Protein AF-A0A7X4FAG4-F1 (afdb_monomer)

Sequence (98 aa):
MLVGNFFFQRRNYRMNATIELTTEQLIDFIQQMPPKEKRAVLVALAERTSVGEEERMKYAESQVRQLCASRGLNWDTMTEEEREDFIDDLVHEDRECS

Solvent-accessible surface area (backbone atoms only — not comparable to full-atom values): 6224 Å² total; per-residue (Å²): 136,89,83,82,88,80,81,81,77,84,74,83,74,82,76,83,72,82,76,87,73,52,72,66,60,51,50,56,55,49,71,71,47,58,73,72,55,40,51,50,53,52,50,58,56,40,73,75,32,83,65,30,55,60,52,47,50,52,49,52,50,52,52,49,43,52,51,29,48,76,74,77,40,55,61,92,76,48,51,71,67,58,47,50,52,53,51,50,50,61,68,45,60,83,66,75,81,129

pLDDT: mean 76.62, std 17.64, range [33.91, 94.69]

Secondary structure (DSSP, 8-state):
----------------------HHHHHHHHHTS-HHHHHHHHHHHHHT-THHHHHHHHHHHHHHHHHHHHTT--TTTS-HHHHHHHHHHHHHHTTS--

Foldseek 3Di:
DDDDDDPPDPDPDPPPPPDDDDPVNVVVVLVPDDPVVVVVVVVVVLVVDPVSVVVVVVVVVVVLQVVCVVVVHHPVPDDPVRVVVSVVCVVCVVVPDD

Radius of gyration: 26.69 Å; Cα contacts (8 Å, |Δi|>4): 18; chains: 1; bounding box: 54×36×84 Å

Mean predicted aligned error: 16.07 Å

Nearest PDB structures (foldseek):
  8oj3-assembly2_CL  TM=2.266E-01  e=8.441E+00  Candida albicans

Structure (mmCIF, N/CA/C/O backbone):
data_AF-A0A7X4FAG4-F1
#
_entry.id   AF-A0A7X4FAG4-F1
#
loop_
_atom_site.group_PDB
_atom_site.id
_atom_site.type_symbol
_atom_site.label_atom_id
_atom_site.label_alt_id
_atom_site.label_comp_id
_atom_site.label_asym_id
_atom_site.label_entity_id
_atom_site.label_seq_id
_atom_site.pdbx_PDB_ins_code
_atom_site.Cartn_x
_atom_site.Cartn_y
_atom_site.Cartn_z
_atom_site.occupancy
_atom_site.B_iso_or_equiv
_atom_site.auth_seq_id
_atom_site.auth_comp_id
_atom_site.auth_asym_id
_atom_site.auth_atom_id
_atom_site.pdbx_PDB_model_num
ATOM 1 N N . MET A 1 1 ? -36.738 25.136 63.060 1.00 33.91 1 MET A N 1
ATOM 2 C CA . MET A 1 1 ? -36.351 26.085 61.997 1.00 33.91 1 MET A CA 1
ATOM 3 C C . MET A 1 1 ? -35.160 25.476 61.277 1.00 33.91 1 MET A C 1
ATOM 5 O O . MET A 1 1 ? -34.153 25.204 61.914 1.00 33.91 1 MET A O 1
ATOM 9 N N . LEU A 1 2 ? -35.368 25.105 60.016 1.00 42.41 2 LEU A N 1
ATOM 10 C CA . LEU A 1 2 ? -34.424 24.424 59.128 1.00 42.41 2 LEU A CA 1
ATOM 11 C C . LEU A 1 2 ? -33.344 25.397 58.660 1.00 42.41 2 LEU A C 1
ATOM 13 O O . LEU A 1 2 ? -33.721 26.450 58.163 1.00 42.41 2 LEU A O 1
ATOM 17 N N . VAL A 1 3 ? -32.067 25.005 58.680 1.00 41.72 3 VAL A N 1
ATOM 18 C CA . VAL A 1 3 ? -31.167 25.303 57.552 1.00 41.72 3 VAL A CA 1
ATOM 19 C C . VAL A 1 3 ? -30.149 24.165 57.420 1.00 41.72 3 VAL A C 1
ATOM 21 O O . VAL A 1 3 ? -29.119 24.134 58.087 1.00 41.72 3 VAL A O 1
ATOM 24 N N . GLY A 1 4 ? -30.481 23.178 56.586 1.00 43.12 4 GLY A N 1
ATOM 25 C CA . GLY A 1 4 ? -29.536 22.171 56.114 1.00 43.12 4 GLY A CA 1
ATOM 26 C C . GLY A 1 4 ? -28.724 22.757 54.966 1.00 43.12 4 GLY A C 1
ATOM 27 O O . GLY A 1 4 ? -29.289 23.150 53.949 1.00 43.12 4 GLY A O 1
ATOM 28 N N . ASN A 1 5 ? -27.407 22.832 55.131 1.00 44.41 5 ASN A N 1
ATOM 29 C CA . ASN A 1 5 ? -26.506 23.336 54.103 1.00 44.41 5 ASN A CA 1
ATOM 30 C C . ASN A 1 5 ? -26.147 22.185 53.146 1.00 44.41 5 ASN A C 1
ATOM 32 O O . ASN A 1 5 ? -25.171 21.466 53.351 1.00 44.41 5 ASN A O 1
ATOM 36 N N . PHE A 1 6 ? -26.973 21.965 52.120 1.00 42.50 6 PHE A N 1
ATOM 37 C CA . PHE A 1 6 ? -26.686 21.009 51.048 1.00 42.50 6 PHE A CA 1
ATOM 38 C C . PHE A 1 6 ? -25.790 21.657 49.987 1.00 42.50 6 PHE A C 1
ATOM 40 O O . PHE A 1 6 ? -26.258 22.207 48.993 1.00 42.50 6 PHE A O 1
ATOM 47 N N . PHE A 1 7 ? -24.476 21.555 50.180 1.00 45.31 7 PHE A N 1
ATOM 48 C CA . PHE A 1 7 ? -23.505 21.711 49.098 1.00 45.31 7 PHE A CA 1
ATOM 49 C C . PHE A 1 7 ? -23.470 20.404 48.288 1.00 45.31 7 PHE A C 1
ATOM 51 O O . PHE A 1 7 ? -22.767 19.456 48.635 1.00 45.31 7 PHE A O 1
ATOM 58 N N . PHE A 1 8 ? -24.265 20.314 47.217 1.00 43.31 8 PHE A N 1
ATOM 59 C CA . PHE A 1 8 ? -24.210 19.180 46.290 1.00 43.31 8 PHE A CA 1
ATOM 60 C C . PHE A 1 8 ? -23.079 19.401 45.280 1.00 43.31 8 PHE A C 1
ATOM 62 O O . PHE A 1 8 ? -23.228 20.057 44.250 1.00 43.31 8 PHE A O 1
ATOM 69 N N . GLN A 1 9 ? -21.905 18.877 45.616 1.00 45.22 9 GLN A N 1
ATOM 70 C CA . GLN A 1 9 ? -20.716 18.911 44.777 1.00 45.22 9 GLN A CA 1
ATOM 71 C C . GLN A 1 9 ? -20.904 17.953 43.589 1.00 45.22 9 GLN A C 1
ATOM 73 O O . GLN A 1 9 ? -20.981 16.735 43.757 1.00 45.22 9 GLN A O 1
ATOM 78 N N . ARG A 1 10 ? -21.002 18.509 42.376 1.00 50.84 10 ARG A N 1
ATOM 79 C CA . ARG A 1 10 ? -21.109 17.769 41.109 1.00 50.84 10 ARG A CA 1
ATOM 80 C C . ARG A 1 10 ? -19.824 16.958 40.895 1.00 50.84 10 ARG A C 1
ATOM 82 O O . ARG A 1 10 ? -18.831 17.480 40.395 1.00 50.84 10 ARG A O 1
ATOM 89 N N . ARG A 1 11 ? -19.811 15.688 41.311 1.00 52.03 11 ARG A N 1
ATOM 90 C CA . ARG A 1 11 ? -18.698 14.773 41.019 1.00 52.03 11 ARG A CA 1
ATOM 91 C C . ARG A 1 11 ? -18.666 14.510 39.513 1.00 52.03 11 ARG A C 1
ATOM 93 O O . ARG A 1 11 ? -19.570 13.872 38.983 1.00 52.03 11 ARG A O 1
ATOM 100 N N . ASN A 1 12 ? -17.621 14.978 38.835 1.00 52.34 12 ASN A N 1
ATOM 101 C CA . ASN A 1 12 ? -17.246 14.466 37.521 1.00 52.34 12 ASN A CA 1
ATOM 102 C C . ASN A 1 12 ? -16.719 13.042 37.711 1.00 52.34 12 ASN A C 1
ATOM 104 O O . ASN A 1 12 ? -15.555 12.830 38.044 1.00 52.34 12 ASN A O 1
ATOM 108 N N . TYR A 1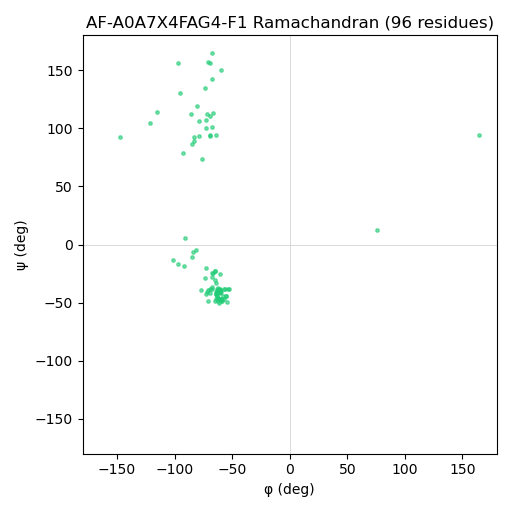 13 ? -17.608 12.068 37.550 1.00 45.66 13 TYR A N 1
ATOM 109 C CA . TYR A 1 13 ? -17.228 10.674 37.407 1.00 45.66 13 TYR A CA 1
ATOM 110 C C . TYR A 1 13 ? -16.532 10.533 36.047 1.00 45.66 13 TYR A C 1
ATOM 112 O O . TYR A 1 13 ? -17.178 10.652 35.006 1.00 45.66 13 TYR A O 1
ATOM 120 N N . ARG A 1 14 ? -15.216 10.292 36.035 1.00 55.91 14 ARG A N 1
ATOM 121 C CA . ARG A 1 14 ? -14.580 9.664 34.871 1.00 55.91 14 ARG A CA 1
ATOM 122 C C . ARG A 1 14 ? -15.080 8.224 34.842 1.00 55.91 14 ARG A C 1
ATOM 124 O O . ARG A 1 14 ? -14.566 7.368 35.553 1.00 55.91 14 ARG A O 1
ATOM 131 N N . MET A 1 15 ? -16.155 7.993 34.095 1.00 52.09 15 MET A N 1
ATOM 132 C CA . MET A 1 15 ? -16.561 6.647 33.715 1.00 52.09 15 MET A CA 1
ATOM 133 C C . MET A 1 15 ? -15.486 6.122 32.771 1.00 52.09 15 MET A C 1
ATOM 135 O O . MET A 1 15 ? -15.438 6.495 31.602 1.00 52.09 15 MET A O 1
ATOM 139 N N . ASN A 1 16 ? -14.598 5.282 33.292 1.00 57.94 16 ASN A N 1
ATOM 140 C CA . ASN A 1 16 ? -13.709 4.479 32.467 1.00 57.94 16 ASN A CA 1
ATOM 141 C C . ASN A 1 16 ? -14.563 3.339 31.897 1.00 57.94 16 ASN A C 1
ATOM 143 O O . ASN A 1 16 ? -14.534 2.222 32.405 1.00 57.94 16 ASN A O 1
ATOM 147 N N . ALA A 1 17 ? -15.419 3.658 30.925 1.00 62.12 17 ALA A N 1
ATOM 148 C CA . ALA A 1 17 ? -16.200 2.658 30.220 1.00 62.12 17 ALA A CA 1
ATOM 149 C C . ALA A 1 17 ? -15.247 1.899 29.295 1.00 62.12 17 ALA A C 1
ATOM 151 O O . ALA A 1 17 ? -14.761 2.446 28.305 1.00 62.12 17 ALA A O 1
ATOM 152 N N . THR A 1 18 ? -14.938 0.655 29.647 1.00 59.28 18 THR A N 1
ATOM 153 C CA . THR A 1 18 ? -14.238 -0.262 28.752 1.00 59.28 18 THR A CA 1
ATOM 154 C C . THR A 1 18 ? -15.236 -0.667 27.676 1.00 59.28 18 THR A C 1
ATOM 156 O O . THR A 1 18 ? -16.148 -1.449 27.929 1.00 59.28 18 THR A O 1
ATOM 159 N N . ILE A 1 19 ? -15.134 -0.046 26.503 1.00 73.25 19 ILE A N 1
ATOM 160 C CA . ILE A 1 19 ? -15.938 -0.420 25.342 1.00 73.25 19 ILE A CA 1
ATOM 161 C C . ILE A 1 19 ? -15.185 -1.549 24.647 1.00 73.25 19 ILE A C 1
ATOM 163 O O . ILE A 1 19 ? -14.097 -1.328 24.116 1.00 73.25 19 ILE A O 1
ATOM 167 N N . GLU A 1 20 ? -15.749 -2.754 24.664 1.00 74.56 20 GLU A N 1
ATOM 168 C CA . GLU A 1 20 ? -15.281 -3.825 23.789 1.00 74.56 20 GLU A CA 1
ATOM 169 C C . GLU A 1 20 ? -15.851 -3.583 22.394 1.00 74.56 20 GLU A C 1
ATOM 171 O O . GLU A 1 20 ? -17.052 -3.716 22.160 1.00 74.56 20 GLU A O 1
ATOM 176 N N . LEU A 1 21 ? -14.984 -3.148 21.482 1.00 80.56 21 LEU A N 1
ATOM 177 C CA . LEU A 1 21 ? -15.317 -3.002 20.072 1.00 80.56 21 LEU A CA 1
ATOM 178 C C . LEU A 1 21 ? -14.879 -4.257 19.331 1.00 80.56 21 LEU A C 1
ATOM 180 O O . LEU A 1 21 ? -13.729 -4.685 19.436 1.00 80.56 21 LEU A O 1
ATOM 184 N N . THR A 1 22 ? -15.792 -4.815 18.543 1.00 87.88 22 THR A N 1
ATOM 185 C CA . THR A 1 22 ? -15.436 -5.831 17.551 1.00 87.88 22 THR A CA 1
ATOM 186 C C . THR A 1 22 ? -14.620 -5.199 16.422 1.00 87.88 22 THR A C 1
ATOM 188 O O . THR A 1 22 ? -14.715 -3.996 16.156 1.00 87.88 22 THR A O 1
ATOM 191 N N . THR A 1 23 ? -13.827 -6.011 15.721 1.00 85.44 23 THR A N 1
ATOM 192 C CA . THR A 1 23 ? -13.064 -5.557 14.549 1.00 85.44 23 THR A CA 1
ATOM 193 C C . THR A 1 23 ? -13.974 -4.963 13.471 1.00 85.44 23 THR A C 1
ATOM 195 O O . THR A 1 23 ? -13.624 -3.950 12.877 1.00 85.44 23 THR A O 1
ATOM 198 N N . GLU A 1 24 ? -15.159 -5.540 13.259 1.00 89.12 24 GLU A N 1
ATOM 199 C CA . GLU A 1 24 ? -16.152 -5.052 12.291 1.00 89.12 24 GLU A CA 1
ATOM 200 C C . GLU A 1 24 ? -16.646 -3.647 12.649 1.00 89.12 24 GLU A C 1
ATOM 202 O O . GLU A 1 24 ? -16.580 -2.740 11.825 1.00 89.12 24 GLU A O 1
ATOM 207 N N . GLN A 1 25 ? -17.022 -3.425 13.912 1.00 88.69 25 GLN A N 1
ATOM 208 C CA . GLN A 1 25 ? -17.435 -2.100 14.382 1.00 88.69 25 GLN A CA 1
ATOM 209 C C . GLN A 1 25 ? -16.314 -1.068 14.226 1.00 88.69 25 GLN A C 1
ATOM 211 O O . GLN A 1 25 ? -16.569 0.074 13.849 1.00 88.69 25 GLN A O 1
ATOM 216 N N . LEU A 1 26 ? -15.065 -1.458 14.491 1.00 90.50 26 LEU A N 1
ATOM 217 C CA . LEU A 1 26 ? -13.910 -0.584 14.297 1.00 90.50 26 LEU A CA 1
ATOM 218 C C . LEU A 1 26 ? -13.726 -0.204 12.817 1.00 90.50 26 LEU A C 1
ATOM 220 O O . LEU A 1 26 ? -13.467 0.962 12.517 1.00 90.50 26 LEU A O 1
ATOM 224 N N . ILE A 1 27 ? -13.892 -1.160 11.898 1.00 91.12 27 ILE A N 1
ATOM 225 C CA . ILE A 1 27 ? -13.830 -0.913 10.451 1.00 91.12 27 ILE A CA 1
ATOM 226 C C . ILE A 1 27 ? -14.941 0.052 10.026 1.00 91.12 27 ILE A C 1
ATOM 228 O O . ILE A 1 27 ? -14.650 1.026 9.329 1.00 91.12 27 ILE A O 1
ATOM 232 N N . ASP A 1 28 ? -16.173 -0.154 10.489 1.00 92.75 28 ASP A N 1
ATOM 233 C CA . ASP A 1 28 ? -17.304 0.727 10.182 1.00 92.75 28 ASP A CA 1
ATOM 234 C C . ASP A 1 28 ? -17.050 2.166 10.652 1.00 92.75 28 ASP A C 1
ATOM 236 O O . ASP A 1 28 ? -17.313 3.123 9.918 1.00 92.75 28 ASP A O 1
ATOM 240 N N . PHE A 1 29 ? -16.462 2.341 11.840 1.00 91.06 29 PHE A N 1
ATOM 241 C CA . PHE A 1 29 ? -16.066 3.664 12.328 1.00 91.06 29 PHE A CA 1
ATOM 242 C C . PHE A 1 29 ? -14.998 4.313 11.446 1.00 91.06 29 PHE A C 1
ATOM 244 O O . PHE A 1 29 ? -15.114 5.490 11.101 1.00 91.06 29 PHE A O 1
ATOM 251 N N . ILE A 1 30 ? -13.974 3.559 11.038 1.00 92.75 30 ILE A N 1
ATOM 252 C CA . ILE A 1 30 ? -12.921 4.069 10.149 1.00 92.75 30 ILE A CA 1
ATOM 253 C C . ILE A 1 30 ? -13.511 4.459 8.789 1.00 92.75 30 ILE A C 1
ATOM 255 O O . ILE A 1 30 ? -13.138 5.485 8.221 1.00 92.75 30 ILE A O 1
ATOM 259 N N . GLN A 1 31 ? -14.470 3.695 8.260 1.00 91.31 31 GLN A N 1
ATOM 260 C CA . GLN A 1 31 ? -15.108 3.993 6.977 1.00 91.31 31 GLN A CA 1
ATOM 261 C C . GLN A 1 31 ? -15.912 5.301 6.978 1.00 91.31 31 GLN A C 1
ATOM 263 O O . GLN A 1 31 ? -16.068 5.906 5.914 1.00 91.31 31 GLN A O 1
ATOM 268 N N . GLN A 1 32 ? -16.356 5.785 8.136 1.00 92.94 32 GLN A N 1
ATOM 269 C CA . GLN A 1 32 ? -17.084 7.052 8.258 1.00 92.94 32 GLN A CA 1
ATOM 270 C C . GLN A 1 32 ? -16.165 8.283 8.362 1.00 92.94 32 GLN A C 1
ATOM 272 O O . GLN A 1 32 ? -16.640 9.411 8.248 1.00 92.94 32 GLN A O 1
ATOM 277 N N . MET A 1 33 ? -14.853 8.097 8.548 1.00 94.69 33 MET A N 1
ATOM 278 C CA . MET A 1 33 ? -13.898 9.203 8.679 1.00 94.69 33 MET A CA 1
ATOM 279 C C . MET A 1 33 ? -13.662 9.950 7.348 1.00 94.69 33 MET A C 1
ATOM 281 O O . MET A 1 33 ? -13.806 9.371 6.269 1.00 94.69 33 MET A O 1
ATOM 285 N N . PRO A 1 34 ? -13.217 11.218 7.373 1.00 92.69 34 PRO A N 1
ATOM 286 C CA . PRO A 1 34 ? -12.718 11.909 6.184 1.00 92.69 34 PRO A CA 1
ATOM 287 C C . PRO A 1 34 ? -11.498 11.196 5.560 1.00 92.69 34 PRO A C 1
ATOM 289 O O . PRO A 1 34 ? -10.687 10.620 6.291 1.00 92.69 34 PRO A O 1
ATOM 292 N N . PRO A 1 35 ? -11.275 11.281 4.230 1.00 87.50 35 PRO A N 1
ATOM 293 C CA . PRO A 1 35 ? -10.176 10.574 3.553 1.00 87.50 35 PRO A CA 1
ATOM 294 C C . PRO A 1 35 ? -8.785 10.822 4.157 1.00 87.50 35 PRO A C 1
ATOM 296 O O . PRO A 1 35 ? -7.982 9.898 4.287 1.00 87.50 35 PRO A O 1
ATOM 299 N N . LYS A 1 36 ? -8.510 12.063 4.583 1.00 88.12 36 LYS A N 1
ATOM 300 C CA . LYS A 1 36 ? -7.242 12.447 5.223 1.00 88.12 36 LYS A CA 1
ATOM 301 C C . LYS A 1 36 ? -7.005 11.701 6.541 1.00 88.12 36 LYS A C 1
ATOM 303 O O . LYS A 1 36 ? -5.881 11.294 6.820 1.00 88.12 36 LYS A O 1
ATOM 308 N N . GLU A 1 37 ? -8.056 11.509 7.330 1.00 88.25 37 GLU A N 1
ATOM 309 C CA . GLU A 1 37 ? -7.990 10.841 8.632 1.00 88.25 37 GLU A CA 1
ATOM 310 C C . GLU A 1 37 ? -7.895 9.323 8.473 1.00 88.25 37 GLU A C 1
ATOM 312 O O . GLU A 1 37 ? -7.064 8.701 9.132 1.00 88.25 37 GLU A O 1
ATOM 317 N N . LYS A 1 38 ? -8.619 8.735 7.509 1.00 91.94 38 LYS A N 1
ATOM 318 C CA . LYS A 1 38 ? -8.438 7.318 7.142 1.00 91.94 38 LYS A CA 1
ATOM 319 C C . LYS A 1 38 ? -6.990 7.010 6.771 1.00 91.94 38 LYS A C 1
ATOM 321 O O . LYS A 1 38 ? -6.433 6.016 7.230 1.00 91.94 38 LYS A O 1
ATOM 326 N N . ARG A 1 39 ? -6.362 7.883 5.9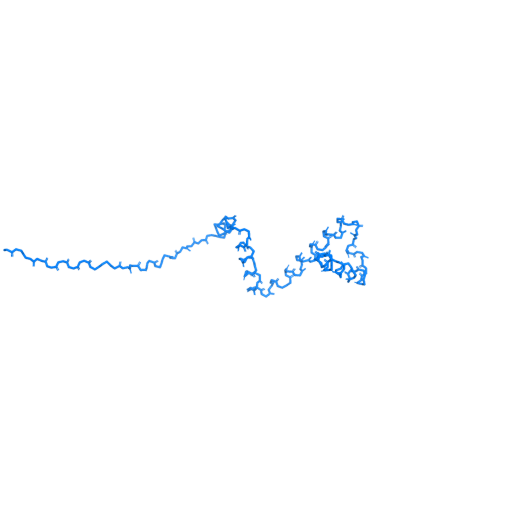72 1.00 86.69 39 ARG A N 1
ATOM 327 C CA . ARG A 1 39 ? -4.949 7.744 5.593 1.00 86.69 39 ARG A CA 1
ATOM 328 C C . ARG A 1 39 ? -4.031 7.795 6.814 1.00 86.69 39 ARG A C 1
ATOM 330 O O . ARG A 1 39 ? -3.094 7.011 6.886 1.00 86.69 39 ARG A O 1
ATOM 337 N N . ALA A 1 40 ? -4.304 8.678 7.773 1.00 87.81 40 ALA A N 1
ATOM 338 C CA . ALA A 1 40 ? -3.526 8.754 9.007 1.00 87.81 40 ALA A CA 1
ATOM 339 C C . ALA A 1 40 ? -3.644 7.469 9.847 1.00 87.81 40 ALA A C 1
ATOM 341 O O . ALA A 1 40 ? -2.631 6.966 10.329 1.00 87.81 40 ALA A O 1
ATOM 342 N N . VAL A 1 41 ? -4.852 6.904 9.968 1.00 89.62 41 VAL A N 1
ATOM 343 C CA . VAL A 1 41 ? -5.076 5.619 10.655 1.00 89.62 41 VAL A CA 1
ATOM 344 C C . VAL A 1 41 ? 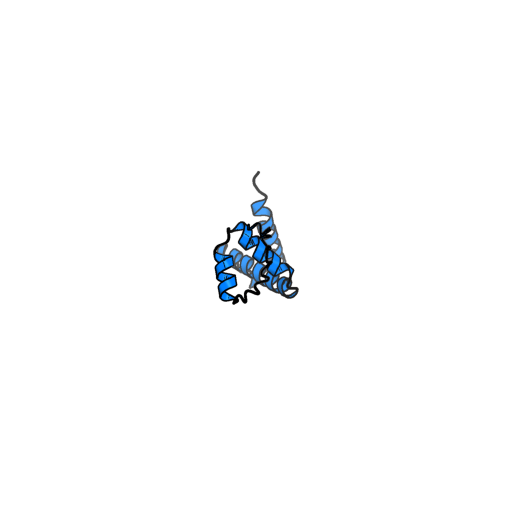-4.320 4.489 9.956 1.00 89.62 41 VAL A C 1
ATOM 346 O O . VAL A 1 41 ? -3.616 3.730 10.616 1.00 89.62 41 VAL A O 1
ATOM 349 N N . LEU A 1 42 ? -4.406 4.407 8.627 1.00 86.12 42 LEU A N 1
ATOM 350 C CA . LEU A 1 42 ? -3.704 3.392 7.841 1.00 86.12 42 LEU A CA 1
ATOM 351 C C . LEU A 1 42 ? -2.182 3.458 8.038 1.00 86.12 42 LEU A C 1
ATOM 353 O O . LEU A 1 42 ? -1.555 2.432 8.290 1.00 86.12 42 LEU A O 1
ATOM 357 N N . VAL A 1 43 ? -1.595 4.658 7.970 1.00 83.06 43 VAL A N 1
ATOM 358 C CA . VAL A 1 43 ? -0.153 4.863 8.194 1.00 83.06 43 VAL A CA 1
ATOM 359 C C . VAL A 1 43 ? 0.245 4.428 9.605 1.00 83.06 43 VAL A C 1
ATOM 361 O O . VAL A 1 43 ? 1.185 3.654 9.758 1.00 83.06 43 VAL A O 1
ATOM 364 N N . ALA A 1 44 ? -0.512 4.834 10.627 1.00 84.56 44 ALA A N 1
ATOM 365 C CA . ALA A 1 44 ? -0.222 4.475 12.014 1.00 84.56 44 ALA A CA 1
ATOM 366 C C . ALA A 1 44 ? -0.321 2.960 12.286 1.00 84.56 44 ALA A C 1
ATOM 368 O O . ALA A 1 44 ? 0.416 2.434 13.121 1.00 84.56 44 ALA A O 1
ATOM 369 N N . LEU A 1 45 ? -1.226 2.250 11.602 1.00 82.62 45 LEU A N 1
ATOM 370 C CA . LEU A 1 45 ? -1.331 0.787 11.679 1.00 82.62 45 LEU A CA 1
ATOM 371 C C . LEU A 1 45 ? -0.155 0.098 10.968 1.00 82.62 45 LEU A C 1
ATOM 373 O O . LEU A 1 45 ? 0.405 -0.864 11.496 1.00 82.62 45 LEU A O 1
ATOM 377 N N . ALA A 1 46 ? 0.256 0.621 9.812 1.00 72.75 46 ALA A N 1
ATOM 378 C CA . ALA A 1 46 ? 1.377 0.089 9.044 1.00 72.75 46 ALA A CA 1
ATOM 379 C C . ALA A 1 46 ? 2.727 0.279 9.760 1.00 72.75 46 ALA A C 1
ATOM 381 O O . ALA A 1 46 ? 3.557 -0.622 9.746 1.00 72.75 46 ALA A O 1
ATOM 382 N N . GLU A 1 47 ? 2.943 1.416 10.427 1.00 71.31 47 GLU A N 1
ATOM 383 C CA . GLU A 1 47 ? 4.174 1.710 11.183 1.00 71.31 47 GLU A CA 1
ATOM 384 C C . GLU A 1 47 ? 4.356 0.828 12.426 1.00 71.31 47 GLU A C 1
ATOM 386 O O . GLU A 1 47 ? 5.479 0.586 12.864 1.00 71.31 47 GLU A O 1
ATOM 391 N N . ARG A 1 48 ? 3.259 0.345 13.019 1.00 63.09 48 ARG A N 1
ATOM 392 C CA . ARG A 1 48 ? 3.295 -0.450 14.259 1.00 63.09 48 ARG A CA 1
ATOM 393 C C . ARG A 1 48 ? 3.560 -1.932 14.043 1.00 63.09 48 ARG A C 1
ATOM 395 O O . ARG A 1 48 ? 3.740 -2.659 15.019 1.00 63.09 48 ARG A O 1
ATOM 402 N N . THR A 1 49 ? 3.599 -2.378 12.796 1.00 58.84 49 THR A N 1
ATOM 403 C CA . THR A 1 49 ? 3.777 -3.785 12.465 1.00 58.84 49 THR A CA 1
ATOM 404 C C . THR A 1 49 ? 5.108 -3.919 11.734 1.00 58.84 49 THR A C 1
ATOM 406 O O . THR A 1 49 ? 5.238 -3.421 10.626 1.00 58.84 49 THR A O 1
ATOM 409 N N . SER A 1 50 ? 6.107 -4.596 12.307 1.00 58.00 50 SER A N 1
ATOM 410 C CA . SER A 1 50 ? 7.340 -4.946 11.571 1.00 58.00 50 SER A CA 1
ATOM 411 C C 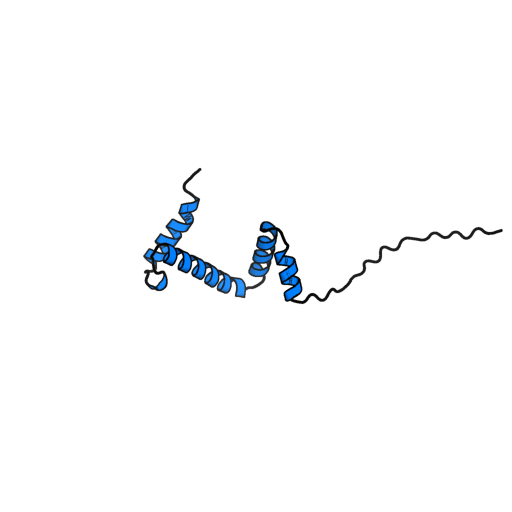. SER A 1 50 ? 7.051 -5.845 10.357 1.00 58.00 50 SER A C 1
ATOM 413 O O . SER A 1 50 ? 7.756 -5.789 9.359 1.00 58.00 50 SER A O 1
ATOM 415 N N . VAL A 1 51 ? 5.946 -6.601 10.398 1.00 56.28 51 VAL A N 1
ATOM 416 C CA . VAL A 1 51 ? 5.346 -7.316 9.249 1.00 56.28 51 VAL A CA 1
ATOM 417 C C . VAL A 1 51 ? 4.800 -6.348 8.186 1.00 56.28 51 VAL A C 1
ATOM 419 O O . VAL A 1 51 ? 4.733 -6.676 7.004 1.00 56.28 51 VAL A O 1
ATOM 422 N N . GLY A 1 52 ? 4.471 -5.121 8.586 1.00 60.41 52 GLY A N 1
ATOM 423 C CA . GLY A 1 52 ? 3.972 -4.071 7.710 1.00 60.41 52 GLY A CA 1
ATOM 424 C C . GLY A 1 52 ? 4.993 -3.613 6.673 1.00 60.41 52 GLY A C 1
ATOM 425 O O . GLY A 1 52 ? 4.577 -3.114 5.640 1.00 60.41 52 GLY A O 1
ATOM 426 N N . GLU A 1 53 ? 6.301 -3.794 6.881 1.00 65.19 53 GLU A N 1
ATOM 427 C CA . GLU A 1 53 ? 7.311 -3.447 5.870 1.00 65.19 53 GLU A CA 1
ATOM 428 C C . GLU A 1 53 ? 7.271 -4.406 4.671 1.00 65.19 53 GLU A C 1
ATOM 430 O O . GLU A 1 53 ? 7.160 -3.953 3.532 1.00 65.19 53 GLU A O 1
ATOM 435 N N . GLU A 1 54 ? 7.252 -5.720 4.916 1.00 73.19 54 GLU A N 1
ATOM 436 C CA . GLU A 1 54 ? 7.083 -6.721 3.853 1.00 73.19 54 GLU A CA 1
ATOM 437 C C . GLU A 1 54 ? 5.712 -6.611 3.177 1.00 73.19 54 GLU A C 1
ATOM 439 O O . GLU A 1 54 ? 5.616 -6.698 1.953 1.00 73.19 54 GLU A O 1
ATOM 444 N N . GLU A 1 55 ? 4.638 -6.408 3.946 1.00 73.88 55 GLU A N 1
ATOM 445 C CA . GLU A 1 55 ? 3.298 -6.233 3.377 1.00 73.88 55 GLU A CA 1
ATOM 446 C C . GLU A 1 55 ? 3.172 -4.927 2.586 1.00 73.88 55 GLU A C 1
ATOM 448 O O . GLU A 1 55 ? 2.546 -4.914 1.526 1.00 73.88 55 GLU A O 1
ATOM 453 N N . ARG A 1 56 ? 3.822 -3.843 3.030 1.00 73.88 56 ARG A N 1
ATOM 454 C CA . ARG A 1 56 ? 3.932 -2.598 2.258 1.00 73.88 56 ARG A CA 1
ATOM 4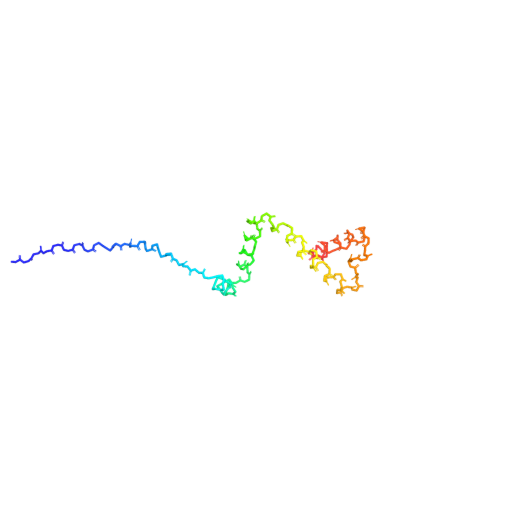55 C C . ARG A 1 56 ? 4.713 -2.804 0.974 1.00 73.88 56 ARG A C 1
ATOM 457 O O . ARG A 1 56 ? 4.304 -2.248 -0.038 1.00 73.88 56 ARG A O 1
ATOM 464 N N . MET A 1 57 ? 5.802 -3.570 1.009 1.00 79.44 57 MET A N 1
ATOM 465 C CA . MET A 1 57 ? 6.591 -3.864 -0.185 1.00 79.44 57 MET A CA 1
ATOM 466 C C . MET A 1 57 ? 5.758 -4.661 -1.192 1.00 79.44 57 MET A C 1
ATOM 468 O O . MET A 1 57 ? 5.647 -4.258 -2.344 1.00 79.44 57 MET A O 1
ATOM 472 N N . LYS A 1 58 ? 5.059 -5.710 -0.736 1.00 83.31 58 LYS A N 1
ATOM 473 C CA . LYS A 1 58 ? 4.136 -6.501 -1.570 1.00 83.31 58 LYS A CA 1
ATOM 474 C C . LYS A 1 58 ? 2.991 -5.660 -2.130 1.00 83.31 58 LYS A C 1
ATOM 476 O O . LYS A 1 58 ? 2.630 -5.804 -3.296 1.00 83.31 58 LYS A O 1
ATOM 481 N N . TYR A 1 59 ? 2.413 -4.774 -1.319 1.00 79.31 59 TYR A N 1
ATOM 482 C CA . TYR A 1 59 ? 1.365 -3.866 -1.775 1.00 79.31 59 TYR A CA 1
ATOM 483 C C . TYR A 1 59 ? 1.901 -2.877 -2.816 1.00 79.31 59 TYR A C 1
ATOM 485 O O . TYR A 1 59 ? 1.305 -2.758 -3.885 1.00 79.31 59 TYR A O 1
ATOM 493 N N . ALA A 1 60 ? 3.032 -2.219 -2.552 1.00 82.38 60 ALA A N 1
ATOM 494 C CA . ALA A 1 60 ? 3.672 -1.300 -3.491 1.00 82.38 60 ALA A CA 1
ATOM 495 C C . ALA A 1 60 ? 3.993 -1.999 -4.819 1.00 82.38 60 ALA A C 1
ATOM 497 O O . ALA A 1 60 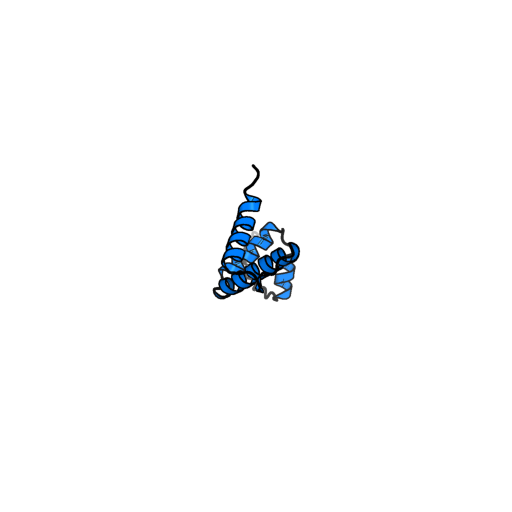? 3.604 -1.511 -5.877 1.00 82.38 60 ALA A O 1
ATOM 498 N N . GLU A 1 61 ? 4.579 -3.194 -4.765 1.00 87.44 61 GLU A N 1
ATOM 499 C CA . GLU A 1 61 ? 4.851 -4.014 -5.942 1.00 87.44 61 GLU A CA 1
ATOM 500 C C . GLU A 1 61 ? 3.562 -4.377 -6.698 1.00 87.44 61 GLU A C 1
ATOM 502 O O . GLU A 1 61 ? 3.515 -4.294 -7.923 1.00 87.44 61 GLU A O 1
ATOM 507 N N . SER A 1 62 ? 2.473 -4.713 -5.994 1.00 88.31 62 SER A N 1
ATOM 508 C CA . SER A 1 62 ? 1.179 -4.992 -6.633 1.00 88.31 62 SER A CA 1
ATOM 509 C C . SER A 1 62 ? 0.610 -3.781 -7.380 1.00 88.31 62 SER A C 1
ATOM 511 O O . SER A 1 62 ? 0.030 -3.942 -8.453 1.00 88.31 62 SER A O 1
ATOM 513 N N . GLN A 1 63 ? 0.794 -2.570 -6.843 1.00 88.75 63 GLN A N 1
ATOM 514 C CA . GLN A 1 63 ? 0.359 -1.331 -7.489 1.00 88.75 63 GLN A CA 1
ATOM 515 C C . GLN A 1 63 ? 1.196 -1.038 -8.736 1.00 88.75 63 GLN A C 1
ATOM 517 O O . GLN A 1 63 ? 0.642 -0.707 -9.783 1.00 88.75 63 GLN A O 1
ATOM 522 N N . VAL A 1 64 ? 2.511 -1.241 -8.656 1.00 89.81 64 V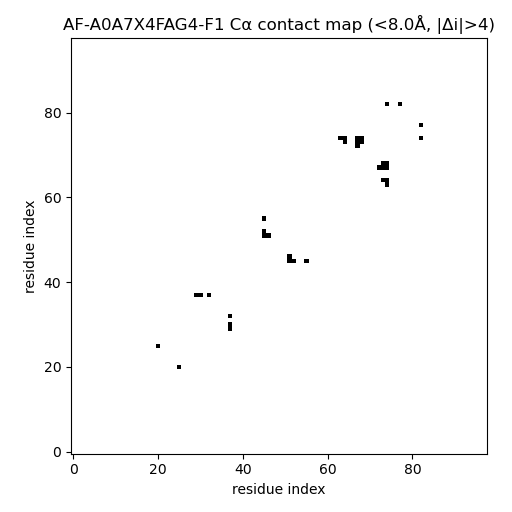AL A N 1
ATOM 523 C CA . VAL A 1 64 ? 3.416 -1.089 -9.800 1.00 89.81 64 VAL A CA 1
ATOM 524 C C . VAL A 1 64 ? 3.084 -2.105 -10.896 1.00 89.81 64 VAL A C 1
ATOM 526 O O . VAL A 1 64 ? 2.913 -1.715 -12.046 1.00 89.81 64 VAL A O 1
ATOM 529 N N . ARG A 1 65 ? 2.860 -3.382 -10.553 1.00 92.69 65 ARG A N 1
ATOM 530 C CA . ARG A 1 65 ? 2.414 -4.421 -11.503 1.00 92.69 65 ARG A CA 1
ATOM 531 C C . ARG A 1 65 ? 1.126 -4.024 -12.229 1.00 92.69 65 ARG A C 1
ATOM 533 O O . ARG A 1 65 ? 1.026 -4.197 -13.443 1.00 92.69 65 ARG A O 1
ATOM 540 N N . GLN A 1 66 ? 0.145 -3.483 -11.501 1.00 91.44 66 GLN A N 1
ATOM 541 C CA . GLN A 1 66 ? -1.106 -2.991 -12.089 1.00 91.44 66 GLN A CA 1
ATOM 542 C C . GLN A 1 66 ? -0.872 -1.816 -13.047 1.00 91.44 66 GLN A C 1
ATOM 544 O O . GLN A 1 66 ? -1.495 -1.761 -14.108 1.00 91.44 66 GLN A O 1
ATOM 549 N N . LEU A 1 67 ? 0.034 -0.900 -12.701 1.00 90.12 67 LEU A N 1
ATOM 550 C CA . LEU A 1 67 ? 0.371 0.247 -13.538 1.00 90.12 67 LEU A CA 1
ATOM 551 C C . LEU A 1 67 ? 1.170 -0.148 -14.790 1.00 90.12 67 LEU A C 1
ATOM 553 O O . LEU A 1 67 ? 0.902 0.364 -15.872 1.00 90.12 67 LEU A O 1
ATOM 557 N N . CYS A 1 68 ? 2.102 -1.097 -14.684 1.00 91.44 68 CYS A N 1
ATOM 558 C CA . CYS A 1 68 ? 2.773 -1.666 -15.852 1.00 91.44 68 CYS A CA 1
ATOM 559 C C . CYS A 1 68 ? 1.750 -2.290 -16.803 1.00 91.44 68 CYS A C 1
ATOM 561 O O . CYS A 1 68 ? 1.742 -1.972 -17.992 1.00 91.44 68 CYS A O 1
ATOM 563 N N . ALA A 1 69 ? 0.833 -3.106 -16.271 1.00 92.19 69 ALA A N 1
ATOM 564 C CA . ALA A 1 69 ? -0.202 -3.752 -17.070 1.00 92.19 69 ALA A CA 1
ATOM 565 C C . ALA A 1 69 ? -1.122 -2.736 -17.766 1.00 92.19 69 ALA A C 1
ATOM 567 O O . ALA A 1 69 ? -1.480 -2.933 -18.928 1.00 92.19 69 ALA A O 1
ATOM 568 N N . SER A 1 70 ? -1.473 -1.625 -17.105 1.00 90.75 70 SER A N 1
ATOM 569 C CA . SER A 1 70 ? -2.281 -0.565 -17.725 1.00 90.75 70 SER A CA 1
ATOM 570 C C . SER A 1 70 ? -1.544 0.176 -18.848 1.00 90.75 70 SER A C 1
ATOM 572 O O . SER A 1 70 ? -2.188 0.678 -19.768 1.00 90.75 70 SER A O 1
ATOM 574 N N . ARG A 1 71 ? -0.205 0.181 -18.820 1.00 90.31 71 ARG A N 1
ATOM 575 C CA . ARG A 1 71 ? 0.677 0.718 -19.871 1.00 90.31 71 ARG A CA 1
ATOM 576 C C . ARG A 1 71 ? 1.075 -0.323 -20.929 1.00 90.31 71 ARG A C 1
ATOM 578 O O . ARG A 1 71 ? 1.869 -0.019 -21.812 1.00 90.31 71 ARG A O 1
ATOM 585 N N . GLY A 1 72 ? 0.522 -1.538 -20.869 1.00 92.31 72 GLY A N 1
ATOM 586 C CA . GLY A 1 72 ? 0.832 -2.626 -21.806 1.00 92.31 72 GLY A CA 1
ATOM 587 C C . GLY A 1 72 ? 2.182 -3.311 -21.561 1.00 92.31 72 GLY A C 1
ATOM 588 O O . GLY A 1 72 ? 2.635 -4.081 -22.405 1.00 92.31 72 GLY A O 1
ATOM 589 N N . LEU A 1 73 ? 2.813 -3.047 -20.416 1.00 91.88 73 LEU A N 1
ATOM 590 C CA . LEU A 1 73 ? 4.065 -3.656 -19.978 1.00 91.88 73 LEU A CA 1
ATOM 591 C C . LEU A 1 73 ? 3.789 -4.826 -19.024 1.00 91.88 73 LEU A C 1
ATOM 593 O O . LEU A 1 73 ? 2.754 -4.881 -18.358 1.00 91.88 73 LEU A O 1
ATOM 597 N N . ASN A 1 74 ? 4.736 -5.758 -18.923 1.00 93.31 74 ASN A N 1
ATOM 598 C CA . ASN A 1 74 ? 4.649 -6.886 -17.999 1.00 93.31 74 ASN A CA 1
ATOM 599 C C . ASN A 1 74 ? 5.840 -6.895 -17.032 1.00 93.31 74 ASN A C 1
ATOM 601 O O . ASN A 1 74 ? 6.942 -7.314 -17.382 1.00 93.31 74 ASN A O 1
ATOM 605 N N . TRP A 1 75 ? 5.568 -6.484 -15.792 1.00 92.38 75 TRP A N 1
ATOM 606 C CA . TRP A 1 75 ? 6.533 -6.392 -14.694 1.00 92.38 75 TRP A CA 1
ATOM 607 C C . TRP A 1 75 ? 7.319 -7.689 -14.443 1.00 92.38 75 TRP A C 1
ATOM 609 O O . TRP A 1 75 ? 8.522 -7.655 -14.179 1.00 92.38 75 TRP A O 1
ATOM 619 N N . ASP A 1 76 ? 6.661 -8.848 -14.556 1.00 92.00 76 ASP A N 1
ATOM 620 C CA . ASP A 1 76 ? 7.283 -10.147 -14.270 1.00 92.00 76 ASP A CA 1
ATOM 621 C C . ASP A 1 76 ? 8.281 -10.574 -15.362 1.00 92.00 76 ASP A C 1
ATOM 623 O O . ASP A 1 76 ? 9.155 -11.399 -15.101 1.00 92.00 76 ASP A O 1
ATOM 627 N N . THR A 1 77 ? 8.179 -10.009 -16.571 1.00 94.31 77 THR A N 1
ATOM 628 C CA . THR A 1 77 ? 9.091 -10.298 -17.694 1.00 94.31 77 THR A CA 1
ATOM 629 C C . THR A 1 77 ? 10.156 -9.230 -17.916 1.00 94.31 77 THR A C 1
ATOM 631 O O . THR A 1 77 ? 11.095 -9.485 -18.663 1.00 94.31 77 THR A O 1
ATOM 634 N N . ME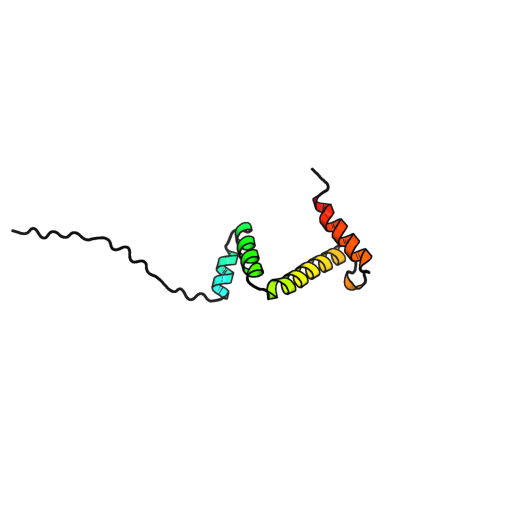T A 1 78 ? 10.006 -8.056 -17.297 1.00 92.25 78 MET A N 1
ATOM 635 C CA . MET A 1 78 ? 10.995 -6.980 -17.355 1.00 92.25 78 MET A CA 1
ATOM 636 C C . MET A 1 78 ? 12.274 -7.376 -16.615 1.00 92.25 78 MET A C 1
ATOM 638 O O . MET A 1 78 ? 12.237 -8.028 -15.565 1.00 92.25 78 MET A O 1
ATOM 642 N N . THR A 1 79 ? 13.404 -6.969 -17.178 1.00 94.25 79 THR A N 1
ATOM 643 C CA . THR A 1 79 ? 14.712 -6.986 -16.524 1.00 94.25 79 THR A CA 1
ATOM 644 C C . THR A 1 79 ? 14.755 -5.985 -15.370 1.00 94.25 79 THR A C 1
ATOM 646 O O . THR A 1 79 ? 13.892 -5.119 -15.252 1.00 94.25 79 THR A O 1
ATOM 649 N N . GLU A 1 80 ? 15.757 -6.106 -14.500 1.00 89.06 80 GLU A N 1
ATOM 650 C CA . GLU A 1 80 ? 15.899 -5.177 -13.374 1.00 89.06 80 GLU A CA 1
ATOM 651 C C . GLU A 1 80 ? 16.132 -3.734 -13.843 1.00 89.06 80 GLU A C 1
ATOM 653 O O . GLU A 1 80 ? 15.496 -2.829 -13.324 1.00 89.06 80 GLU A O 1
ATOM 658 N N . GLU A 1 81 ? 16.943 -3.539 -14.886 1.00 91.88 81 GLU A N 1
ATOM 659 C CA . GLU A 1 81 ? 17.200 -2.227 -15.500 1.00 91.88 81 GLU A CA 1
ATOM 660 C C . GLU A 1 81 ? 15.902 -1.588 -16.024 1.00 91.88 81 GLU A C 1
ATOM 662 O O . GLU A 1 81 ? 15.578 -0.461 -15.674 1.00 91.88 81 GLU A O 1
ATOM 667 N N . GLU A 1 82 ? 15.070 -2.344 -16.749 1.00 91.25 82 GLU A N 1
ATOM 668 C CA . GLU A 1 82 ? 13.775 -1.843 -17.237 1.00 91.25 82 GLU A CA 1
ATOM 669 C C . GLU A 1 82 ? 12.792 -1.518 -16.099 1.00 91.25 82 GLU A C 1
ATOM 671 O O . GLU A 1 82 ? 11.930 -0.648 -16.246 1.00 91.25 82 GLU A O 1
ATOM 676 N N . ARG A 1 83 ? 12.869 -2.234 -14.969 1.00 93.12 83 ARG A N 1
ATOM 677 C CA . ARG A 1 83 ? 12.054 -1.930 -13.783 1.00 93.12 83 ARG A CA 1
ATOM 678 C C . ARG A 1 83 ? 12.537 -0.664 -13.093 1.00 93.12 83 ARG A C 1
ATOM 680 O O . ARG A 1 83 ? 11.695 0.130 -12.683 1.00 93.12 83 ARG A O 1
ATOM 687 N N . GLU A 1 84 ? 13.849 -0.491 -12.955 1.00 90.62 84 GLU A N 1
ATOM 688 C CA . GLU A 1 84 ? 14.451 0.720 -12.396 1.00 90.62 84 GLU A CA 1
ATOM 689 C C . GLU A 1 84 ? 14.071 1.943 -13.233 1.00 90.62 84 GLU A C 1
ATOM 691 O O . GLU A 1 84 ? 13.527 2.891 -12.669 1.00 90.62 84 GLU A O 1
ATOM 696 N N . ASP A 1 85 ? 14.222 1.874 -14.558 1.00 89.88 85 ASP A N 1
ATOM 697 C CA . ASP A 1 85 ? 13.827 2.943 -15.484 1.00 89.88 85 ASP A CA 1
ATOM 698 C C . ASP A 1 85 ? 12.332 3.279 -15.358 1.00 89.88 85 ASP A C 1
ATOM 700 O O . ASP A 1 85 ? 11.948 4.441 -15.252 1.00 89.88 85 ASP A O 1
ATOM 704 N N . PHE A 1 86 ? 11.464 2.263 -15.282 1.00 90.44 86 PHE A N 1
ATOM 705 C CA . PHE A 1 86 ? 10.024 2.471 -15.112 1.00 90.44 86 PHE A CA 1
ATOM 706 C C . PHE A 1 86 ? 9.669 3.163 -13.789 1.00 90.44 86 PHE A C 1
ATOM 708 O O . PHE A 1 86 ? 8.759 3.995 -13.736 1.00 90.44 86 PHE A O 1
ATOM 715 N N . ILE A 1 87 ? 10.339 2.784 -12.698 1.00 89.12 87 ILE A N 1
ATOM 716 C CA . ILE A 1 87 ? 10.139 3.412 -11.390 1.00 89.12 87 ILE A CA 1
ATOM 717 C C . ILE A 1 87 ? 10.689 4.838 -11.393 1.00 89.12 87 ILE A C 1
ATOM 719 O O . ILE A 1 87 ? 10.057 5.717 -10.803 1.00 89.12 87 ILE A O 1
ATOM 723 N N . ASP A 1 88 ? 11.825 5.076 -12.049 1.00 88.50 88 ASP A N 1
ATOM 724 C CA . ASP A 1 88 ? 12.404 6.407 -12.193 1.00 88.50 88 ASP A CA 1
ATOM 725 C C . ASP A 1 88 ? 11.444 7.333 -12.946 1.00 88.50 88 ASP A C 1
ATOM 727 O O . ASP A 1 88 ? 11.069 8.378 -12.408 1.00 88.50 88 ASP A O 1
ATOM 731 N N . ASP A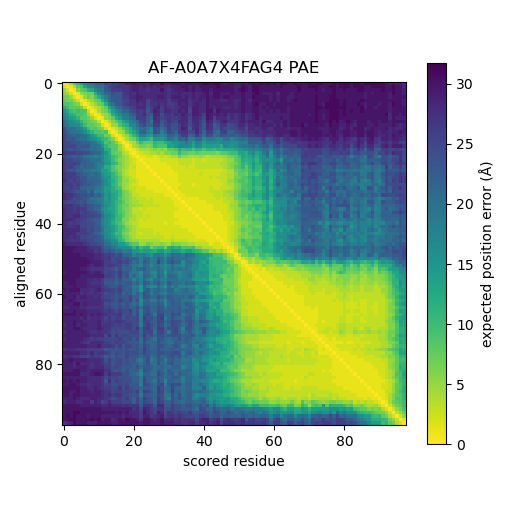 1 89 ? 10.930 6.899 -14.099 1.00 87.00 89 ASP A N 1
ATOM 732 C CA . ASP A 1 89 ? 9.903 7.618 -14.857 1.00 87.00 89 ASP A CA 1
ATOM 733 C C . ASP A 1 89 ? 8.676 7.916 -13.978 1.00 87.00 89 ASP A C 1
ATOM 735 O O . ASP A 1 89 ? 8.249 9.064 -13.862 1.00 87.00 89 ASP A O 1
ATOM 739 N N . LEU A 1 90 ? 8.148 6.912 -13.268 1.00 86.62 90 LEU A N 1
ATOM 740 C CA . LEU A 1 90 ? 6.975 7.062 -12.401 1.00 86.62 90 LEU A CA 1
ATOM 741 C C . LEU A 1 90 ? 7.176 8.085 -11.269 1.00 86.62 90 LEU A C 1
ATOM 743 O O . LEU A 1 90 ? 6.255 8.824 -10.924 1.00 86.62 90 LEU A O 1
ATOM 747 N N . VAL A 1 91 ? 8.361 8.121 -10.655 1.00 83.06 91 VAL A N 1
ATOM 748 C CA . VAL A 1 91 ? 8.684 9.065 -9.570 1.00 83.06 91 VAL A CA 1
ATOM 749 C C . VAL A 1 91 ? 8.883 10.487 -10.105 1.00 83.06 91 VAL A C 1
ATOM 751 O O . VAL A 1 91 ? 8.634 11.460 -9.380 1.00 83.06 91 VAL A O 1
ATOM 754 N N . HIS A 1 92 ? 9.324 10.622 -11.355 1.00 83.75 92 HIS A N 1
ATOM 755 C CA . HIS A 1 92 ? 9.578 11.906 -12.004 1.00 83.75 92 HIS A CA 1
ATOM 756 C C . HIS A 1 92 ? 8.370 12.464 -12.775 1.00 83.75 92 HIS A C 1
ATOM 758 O O . HIS A 1 92 ? 8.301 13.678 -12.964 1.00 83.75 92 HIS A O 1
ATOM 764 N N . GLU A 1 93 ? 7.373 11.645 -13.114 1.00 70.44 93 GLU A N 1
ATOM 765 C CA . GLU A 1 93 ? 6.126 12.066 -13.774 1.00 70.44 93 GLU A CA 1
ATOM 766 C C . GLU A 1 93 ? 5.355 13.152 -12.995 1.00 70.44 93 GLU A C 1
ATOM 768 O O . GLU A 1 93 ? 4.855 14.100 -13.595 1.00 70.44 93 GLU A O 1
ATOM 773 N N . ASP A 1 94 ? 5.317 13.086 -11.658 1.00 56.62 94 ASP A N 1
ATOM 774 C CA . ASP A 1 94 ? 4.667 14.103 -10.808 1.00 56.62 94 ASP A CA 1
ATOM 775 C C . ASP A 1 94 ? 5.547 15.351 -10.560 1.00 56.62 94 ASP A C 1
ATOM 777 O O . ASP A 1 94 ? 5.120 16.306 -9.901 1.00 56.62 94 ASP A O 1
ATOM 781 N N . ARG A 1 95 ? 6.800 15.354 -11.042 1.00 56.56 95 ARG A N 1
ATOM 782 C CA . ARG A 1 95 ? 7.752 16.468 -10.880 1.00 56.56 95 ARG A CA 1
ATOM 783 C C . ARG A 1 95 ? 7.805 17.396 -12.092 1.00 56.56 95 ARG A C 1
ATOM 785 O O . ARG A 1 95 ? 8.242 18.537 -11.940 1.00 56.56 95 ARG A O 1
ATOM 792 N N . GLU A 1 96 ? 7.311 16.975 -13.252 1.00 54.31 96 GLU A N 1
ATOM 793 C CA . GLU A 1 96 ? 7.190 17.837 -14.431 1.00 54.31 96 GLU A CA 1
ATOM 794 C C . GLU A 1 96 ? 5.812 18.515 -14.506 1.00 54.31 96 GLU A C 1
ATOM 796 O O . GLU A 1 96 ? 4.917 18.081 -15.222 1.00 54.31 96 GLU A O 1
ATOM 801 N N . CYS A 1 97 ? 5.645 19.585 -13.715 1.00 50.91 97 CYS A N 1
ATOM 802 C CA . CYS A 1 97 ? 5.063 20.885 -14.101 1.00 50.91 97 CYS A CA 1
ATOM 803 C C . CYS A 1 97 ? 4.678 21.709 -12.854 1.00 50.91 97 CYS A C 1
ATOM 805 O O . CYS A 1 97 ? 3.551 21.643 -12.359 1.00 50.91 97 CYS A O 1
ATOM 807 N N . SER A 1 98 ? 5.594 22.579 -12.416 1.00 42.78 98 SER A N 1
ATOM 808 C CA . SER A 1 98 ? 5.255 23.916 -11.901 1.00 42.78 98 SER A CA 1
ATOM 809 C C . SER A 1 98 ? 6.126 24.953 -12.587 1.00 42.78 98 SER A C 1
ATOM 811 O O . SER A 1 98 ? 7.359 24.734 -12.553 1.00 42.78 98 SER A O 1
#